Protein AF-B7PVI0-F1 (afdb_monomer)

pLDDT: mean 78.22, std 18.1, range [35.25, 95.81]

Structure (mmCIF, N/CA/C/O backbone):
data_AF-B7PVI0-F1
#
_entry.id   AF-B7PVI0-F1
#
loop_
_atom_site.group_PDB
_atom_site.id
_atom_site.type_symbol
_atom_site.label_atom_id
_atom_site.label_alt_id
_atom_site.label_comp_id
_atom_site.label_asym_id
_atom_site.label_entity_id
_atom_site.label_seq_id
_atom_site.pdbx_PDB_ins_code
_atom_site.Cartn_x
_atom_site.Cartn_y
_atom_site.Cartn_z
_atom_site.occupancy
_atom_site.B_iso_or_equiv
_atom_site.auth_seq_id
_atom_site.auth_comp_id
_atom_site.auth_asym_id
_atom_site.auth_atom_id
_atom_site.pdbx_PDB_model_num
ATOM 1 N N . MET A 1 1 ? 20.415 -23.071 21.927 1.00 47.75 1 MET A N 1
ATOM 2 C CA . MET A 1 1 ? 19.640 -21.878 21.530 1.00 47.75 1 MET A CA 1
ATOM 3 C C . MET A 1 1 ? 18.269 -22.377 21.100 1.00 47.75 1 MET A C 1
ATOM 5 O O . MET A 1 1 ? 18.165 -22.986 20.045 1.00 47.75 1 MET A O 1
ATOM 9 N N . VAL A 1 2 ? 17.268 -22.302 21.980 1.00 40.22 2 VAL A N 1
ATOM 10 C CA . VAL A 1 2 ? 15.920 -22.800 21.665 1.00 40.22 2 VAL A CA 1
ATOM 11 C C . VAL A 1 2 ? 15.252 -21.741 20.802 1.00 40.22 2 VAL A C 1
ATOM 13 O O . VAL A 1 2 ? 14.934 -20.660 21.289 1.00 40.22 2 VAL A O 1
ATOM 16 N N . MET A 1 3 ? 15.093 -22.035 19.515 1.00 45.06 3 MET A N 1
ATOM 17 C CA . MET A 1 3 ? 14.237 -21.248 18.637 1.00 45.06 3 MET A CA 1
ATOM 18 C C . MET A 1 3 ? 12.803 -21.504 19.096 1.00 45.06 3 MET A C 1
ATOM 20 O O . MET A 1 3 ? 12.215 -22.532 18.767 1.00 45.06 3 MET A O 1
ATOM 24 N N . LEU A 1 4 ? 12.267 -20.621 19.939 1.00 43.81 4 LEU A N 1
ATOM 25 C CA . LEU A 1 4 ? 10.842 -20.622 20.238 1.00 43.81 4 LEU A CA 1
ATOM 26 C C . LEU A 1 4 ? 10.125 -20.286 18.932 1.00 43.81 4 LEU A C 1
ATOM 28 O O . LEU A 1 4 ? 10.151 -19.144 18.475 1.00 43.81 4 LEU A O 1
ATOM 32 N N . SER A 1 5 ? 9.539 -21.300 18.301 1.00 49.28 5 SER A N 1
ATOM 33 C CA . SER A 1 5 ? 8.691 -21.122 17.131 1.00 49.28 5 SER A CA 1
ATOM 34 C C . SER A 1 5 ? 7.569 -20.157 17.498 1.00 49.28 5 SER A C 1
ATOM 36 O O . SER A 1 5 ? 6.756 -20.452 18.376 1.00 49.28 5 SER A O 1
ATOM 38 N N . VAL A 1 6 ? 7.547 -18.989 16.851 1.00 52.44 6 VAL A N 1
ATOM 39 C CA . VAL A 1 6 ? 6.462 -18.017 17.004 1.00 52.44 6 VAL A CA 1
ATOM 40 C C . VAL A 1 6 ? 5.161 -18.741 16.647 1.00 52.44 6 VAL A C 1
ATOM 42 O O . VAL A 1 6 ? 5.075 -19.297 15.548 1.00 52.44 6 VAL A O 1
ATOM 45 N N . PRO A 1 7 ? 4.162 -18.790 17.547 1.00 49.47 7 PRO A N 1
ATOM 46 C CA . PRO A 1 7 ? 2.888 -19.417 17.242 1.00 49.47 7 PRO A CA 1
ATOM 47 C C . PRO A 1 7 ? 2.316 -18.776 15.982 1.00 49.47 7 PRO A C 1
ATOM 49 O O . PRO A 1 7 ? 2.249 -17.548 15.890 1.00 49.47 7 PRO A O 1
ATOM 52 N N . GLN A 1 8 ? 1.929 -19.607 15.014 1.00 54.91 8 GLN A N 1
ATOM 53 C CA . GLN A 1 8 ? 1.276 -19.150 13.793 1.00 54.91 8 GLN A CA 1
ATOM 54 C C . GLN A 1 8 ? 0.085 -18.275 14.195 1.00 54.91 8 GLN A C 1
ATOM 56 O O . GLN A 1 8 ? -0.844 -18.740 14.860 1.00 54.91 8 GLN A O 1
ATOM 61 N N . ARG A 1 9 ? 0.151 -16.981 13.863 1.00 55.28 9 ARG A N 1
ATOM 62 C CA . ARG A 1 9 ? -0.857 -15.984 14.236 1.00 55.28 9 ARG A CA 1
ATOM 63 C C . ARG A 1 9 ? -2.104 -16.219 13.387 1.00 55.28 9 ARG A C 1
ATOM 65 O O . ARG A 1 9 ? -2.311 -15.559 12.380 1.00 55.28 9 ARG A O 1
ATOM 72 N N . THR A 1 10 ? -2.933 -17.186 13.7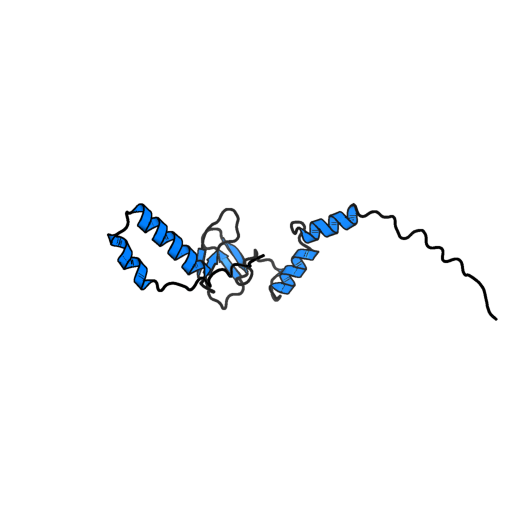61 1.00 57.00 10 THR A N 1
ATOM 73 C CA . THR A 1 10 ? -4.176 -17.458 13.034 1.00 57.00 10 THR A CA 1
ATOM 74 C C . THR A 1 10 ? -5.165 -16.314 13.248 1.00 57.00 10 THR A C 1
ATOM 76 O O . THR A 1 10 ? -5.379 -15.884 14.386 1.00 57.00 10 THR A O 1
ATOM 79 N N . ARG A 1 11 ? -5.788 -15.842 12.163 1.00 54.16 11 ARG A N 1
ATOM 80 C CA . ARG A 1 11 ? -6.885 -14.864 12.166 1.00 54.16 11 ARG A CA 1
ATOM 81 C C . ARG A 1 11 ? -7.997 -15.33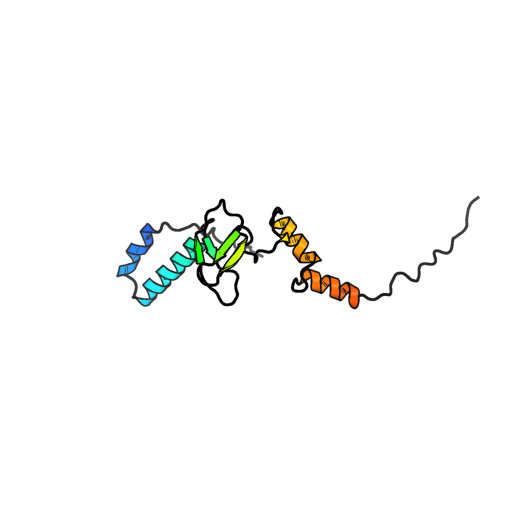8 13.120 1.00 54.16 11 ARG A C 1
ATOM 83 O O . ARG A 1 11 ? -8.657 -16.332 12.812 1.00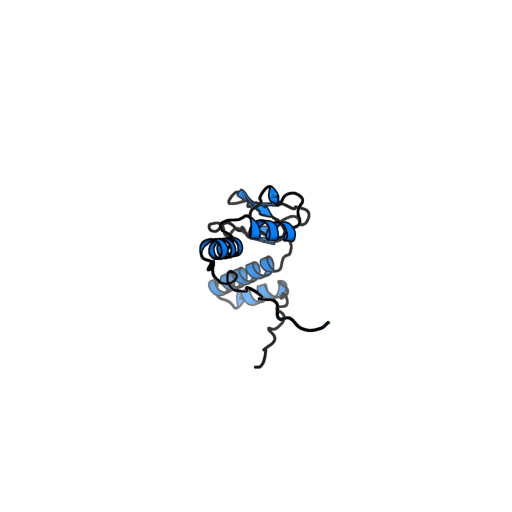 54.16 11 ARG A O 1
ATOM 90 N N . PRO A 1 12 ? -8.238 -14.692 14.277 1.00 52.47 12 PRO A N 1
ATOM 91 C CA . PRO A 1 12 ? -9.388 -15.053 15.085 1.00 52.47 12 PRO A CA 1
ATOM 92 C C . PRO A 1 12 ? -10.660 -14.616 14.346 1.00 52.47 12 PRO A C 1
ATOM 94 O O . PRO A 1 12 ? -10.694 -13.531 13.761 1.00 52.47 12 PRO A O 1
ATOM 97 N N . PRO A 1 13 ? -11.723 -15.431 14.349 1.00 56.00 13 PRO A N 1
ATOM 98 C CA . PRO A 1 13 ? -12.974 -15.062 13.706 1.00 56.00 13 PRO A CA 1
ATOM 99 C C . PRO A 1 13 ? -13.579 -13.825 14.391 1.00 56.00 13 PRO A C 1
ATOM 101 O O . PRO A 1 13 ? -13.818 -13.831 15.601 1.00 56.00 13 PRO A O 1
ATOM 104 N N . MET A 1 14 ? -13.882 -12.780 13.609 1.00 55.81 14 MET A N 1
ATOM 105 C CA . MET A 1 14 ? -14.404 -11.485 14.093 1.00 55.81 14 MET A CA 1
ATOM 106 C C . MET A 1 14 ? -15.636 -11.604 15.011 1.00 55.81 14 MET A C 1
ATOM 108 O O . MET A 1 14 ? -15.860 -10.755 15.870 1.00 55.81 14 MET A O 1
ATOM 112 N N . LYS A 1 15 ? -16.425 -12.681 14.880 1.00 60.34 15 LYS A N 1
ATOM 113 C CA . LYS A 1 15 ? -17.650 -12.930 15.664 1.00 60.34 15 LYS A CA 1
ATOM 114 C C . LYS A 1 15 ? -17.411 -13.053 17.178 1.00 60.34 15 LYS A C 1
ATOM 116 O O . LYS A 1 15 ? -18.359 -12.909 17.948 1.00 60.34 15 LYS A O 1
ATOM 121 N N . THR A 1 16 ? -16.178 -13.301 17.618 1.00 67.56 16 THR A N 1
ATOM 122 C CA . THR A 1 16 ? -15.850 -13.450 19.045 1.00 67.56 16 THR A CA 1
ATOM 123 C C . THR A 1 16 ? -15.631 -12.104 19.748 1.00 67.56 16 THR A C 1
ATOM 125 O O . THR A 1 16 ? -15.883 -12.013 20.948 1.00 67.56 16 THR A O 1
ATOM 128 N N . LEU A 1 17 ? -15.249 -11.040 19.026 1.00 73.00 17 LEU A N 1
ATOM 129 C CA . LEU A 1 17 ? -14.867 -9.757 19.638 1.00 73.00 17 LEU A CA 1
ATOM 130 C C . LEU A 1 17 ? -16.035 -9.057 20.347 1.00 73.00 17 LEU A C 1
ATOM 132 O O . LEU A 1 17 ? -15.884 -8.581 21.466 1.00 73.00 17 LEU A O 1
ATOM 136 N N . ASN A 1 18 ? -17.226 -9.047 19.741 1.00 80.56 18 ASN A N 1
ATOM 137 C CA . ASN A 1 18 ? -18.388 -8.325 20.284 1.00 80.56 18 ASN A CA 1
ATOM 138 C C . ASN A 1 18 ? -18.863 -8.854 21.646 1.00 80.56 18 ASN A C 1
ATOM 140 O O . ASN A 1 18 ? -19.505 -8.120 22.393 1.00 80.56 18 ASN A O 1
ATOM 144 N N . LYS A 1 19 ? -18.529 -10.104 21.991 1.00 85.56 19 LYS A N 1
ATOM 145 C CA . LYS A 1 19 ? -18.834 -10.686 23.307 1.00 85.56 19 LYS A CA 1
ATOM 146 C C . LYS A 1 19 ? -17.998 -10.073 24.433 1.00 85.56 19 LYS A C 1
ATOM 148 O O . LYS A 1 19 ? -18.405 -10.150 25.585 1.00 85.56 19 LYS A O 1
ATOM 153 N N . LEU A 1 20 ? -16.852 -9.476 24.100 1.00 85.50 20 LEU A N 1
ATOM 154 C CA . LEU A 1 20 ? -15.942 -8.839 25.054 1.00 85.50 20 LEU A CA 1
ATOM 155 C C . LEU A 1 20 ? -16.335 -7.390 25.349 1.00 85.50 20 LEU A C 1
ATOM 157 O O . LEU A 1 20 ? -16.007 -6.877 26.410 1.00 85.50 20 LEU A O 1
ATOM 161 N N . LYS A 1 21 ? -17.090 -6.746 24.451 1.00 87.88 21 LYS A N 1
ATOM 162 C CA . LYS A 1 21 ? -17.524 -5.350 24.586 1.00 87.88 21 LYS A CA 1
ATOM 163 C C . LYS A 1 21 ? -18.146 -4.989 25.949 1.00 87.88 21 LYS A C 1
ATOM 165 O O . LYS A 1 21 ? -17.765 -3.952 26.475 1.00 87.88 21 LYS A O 1
ATOM 170 N N . PRO A 1 22 ? -19.064 -5.778 26.548 1.00 92.62 22 PRO A N 1
ATOM 171 C CA . PRO A 1 22 ? -19.637 -5.432 27.853 1.00 92.62 22 PRO A CA 1
ATOM 172 C C . PRO A 1 22 ? -18.676 -5.628 29.038 1.00 92.62 22 PRO A C 1
ATOM 174 O O . PRO A 1 22 ? -18.998 -5.196 30.139 1.00 92.62 22 PRO A O 1
ATOM 177 N N . LEU A 1 23 ? -17.537 -6.300 28.840 1.00 92.88 23 LEU A N 1
ATOM 178 C CA . LEU A 1 23 ? -16.553 -6.598 29.888 1.00 92.88 23 LEU A CA 1
ATOM 179 C C . LEU A 1 23 ? -15.391 -5.597 29.918 1.00 92.88 23 LEU A C 1
ATOM 181 O O . LEU A 1 23 ? -14.558 -5.668 30.815 1.00 92.88 23 LEU A O 1
ATOM 185 N N . LEU A 1 24 ? -15.317 -4.713 28.923 1.00 92.44 24 LEU A N 1
ATOM 186 C CA . LEU A 1 24 ? -14.216 -3.782 28.720 1.00 92.44 24 LEU A CA 1
ATOM 187 C C . LEU A 1 24 ? -14.696 -2.350 28.937 1.00 92.44 24 LEU A C 1
ATOM 189 O O . LEU A 1 24 ? -15.829 -1.992 28.599 1.00 92.44 24 LEU A O 1
ATOM 193 N N . THR A 1 25 ? -13.814 -1.514 29.470 1.00 94.94 25 THR A N 1
ATOM 194 C CA . THR A 1 25 ? -14.008 -0.063 29.455 1.00 94.94 25 THR A CA 1
ATOM 195 C C . THR A 1 25 ? -14.015 0.456 28.014 1.00 94.94 25 THR A C 1
ATOM 197 O O . THR A 1 25 ? -13.617 -0.235 27.072 1.00 94.94 25 THR A O 1
ATOM 200 N N . ARG A 1 26 ? -14.472 1.699 27.819 1.00 91.94 26 ARG A N 1
ATOM 201 C CA . ARG A 1 26 ? -14.507 2.320 26.488 1.00 91.94 26 ARG A CA 1
ATOM 202 C C . ARG A 1 26 ? -13.129 2.318 25.825 1.00 91.94 26 ARG A C 1
ATOM 204 O O . ARG A 1 26 ? -13.019 1.895 24.680 1.00 91.94 26 ARG A O 1
ATOM 211 N N . ASP A 1 27 ? -12.106 2.747 26.552 1.00 94.31 27 ASP A N 1
ATOM 212 C CA . ASP A 1 27 ? -10.765 2.932 26.000 1.00 94.31 27 ASP A CA 1
ATOM 213 C C . ASP A 1 27 ? -10.119 1.572 25.667 1.00 94.31 27 ASP A C 1
ATOM 215 O O . ASP A 1 27 ? -9.489 1.414 24.620 1.00 94.31 27 ASP A O 1
ATOM 219 N N . GLU A 1 28 ? -10.360 0.547 26.494 1.00 92.88 28 GLU A N 1
ATOM 220 C CA . GLU A 1 28 ? -9.950 -0.834 26.207 1.00 92.88 28 GLU A CA 1
ATOM 221 C C . GLU A 1 28 ? -10.660 -1.398 24.971 1.00 92.88 28 GLU A C 1
ATOM 223 O O . GLU A 1 28 ? -10.033 -2.051 24.134 1.00 92.88 28 GLU A O 1
ATOM 228 N N . TRP A 1 29 ? -11.964 -1.138 24.828 1.00 92.00 29 TRP A N 1
ATOM 229 C CA . TRP A 1 29 ? -12.731 -1.565 23.661 1.00 92.00 29 TRP A CA 1
ATOM 230 C C . TRP A 1 29 ? -12.259 -0.872 22.378 1.00 92.00 29 TRP A C 1
ATOM 232 O O . TRP A 1 29 ? -12.085 -1.535 21.356 1.00 92.00 29 TRP A O 1
ATOM 242 N N . GLU A 1 30 ? -12.030 0.440 22.417 1.00 91.31 30 GLU A N 1
ATOM 243 C CA . GLU A 1 30 ? -11.523 1.212 21.278 1.00 91.31 30 GLU A CA 1
ATOM 244 C C . GLU A 1 30 ? -10.128 0.740 20.858 1.00 91.31 30 GLU A C 1
ATOM 246 O O . GLU A 1 30 ? -9.901 0.486 19.671 1.00 91.31 30 GLU A O 1
ATOM 251 N N . GLY A 1 31 ? -9.223 0.533 21.820 1.00 90.75 31 GLY A N 1
ATOM 252 C CA . GLY A 1 31 ? -7.884 0.002 21.564 1.00 90.75 31 GLY A CA 1
ATOM 253 C C . GLY A 1 31 ? -7.907 -1.410 20.974 1.00 90.75 31 GLY A C 1
ATOM 254 O O . GLY A 1 31 ? -7.217 -1.683 19.984 1.00 90.75 31 GLY A O 1
ATOM 255 N N . LEU A 1 32 ? -8.744 -2.297 21.523 1.00 88.69 32 LEU A N 1
ATOM 256 C CA . LEU A 1 32 ? -8.930 -3.654 21.007 1.00 88.69 32 LEU A CA 1
ATOM 257 C C . LEU A 1 32 ? -9.506 -3.641 19.587 1.00 88.69 32 LEU A C 1
ATOM 259 O O . LEU A 1 32 ? -9.016 -4.363 18.715 1.00 88.69 32 LEU A O 1
ATOM 263 N N . ASN A 1 33 ? -10.535 -2.828 19.346 1.00 87.31 33 ASN A N 1
ATOM 264 C CA . ASN A 1 33 ? -11.186 -2.727 18.046 1.00 87.31 33 ASN A CA 1
ATOM 265 C C . ASN A 1 33 ? -10.230 -2.159 16.986 1.00 87.31 33 ASN A C 1
ATOM 267 O O . ASN A 1 33 ? -10.126 -2.731 15.901 1.00 87.31 33 ASN A O 1
ATOM 271 N N . LYS A 1 34 ? -9.477 -1.103 17.321 1.00 88.69 34 LYS A N 1
ATOM 272 C CA . LYS A 1 34 ? -8.457 -0.512 16.444 1.00 88.69 34 LYS A CA 1
ATOM 273 C C . LYS A 1 34 ? -7.367 -1.525 16.087 1.00 88.69 34 LYS A C 1
ATOM 275 O O . LYS A 1 34 ? -7.161 -1.795 14.909 1.00 88.69 34 LYS A O 1
ATOM 280 N N . SER A 1 35 ? -6.750 -2.153 17.088 1.00 86.94 35 SER A N 1
ATOM 281 C CA . SER A 1 35 ? -5.671 -3.134 16.877 1.00 86.94 35 SER A CA 1
ATOM 282 C C . SER A 1 35 ? -6.144 -4.356 16.081 1.00 86.94 35 SER A C 1
ATOM 284 O O . SER A 1 35 ? -5.401 -4.942 15.294 1.00 86.94 35 SER A O 1
ATOM 286 N N . THR A 1 36 ? -7.401 -4.762 16.284 1.00 86.44 36 THR A N 1
ATOM 287 C CA . THR A 1 36 ? -8.006 -5.862 15.524 1.00 86.44 36 THR A CA 1
ATOM 288 C C . THR A 1 36 ? -8.201 -5.476 14.065 1.00 86.44 36 THR A C 1
ATOM 290 O O . THR A 1 36 ? -7.844 -6.265 13.194 1.00 86.44 36 THR A O 1
ATOM 293 N N . LEU A 1 37 ? -8.740 -4.284 13.797 1.00 86.19 37 LEU A N 1
ATOM 294 C CA . LEU A 1 37 ? -8.931 -3.790 12.437 1.00 86.19 37 LEU A CA 1
ATOM 295 C C . LEU A 1 37 ? -7.595 -3.653 11.705 1.00 86.19 37 LEU A C 1
ATOM 297 O O . LEU A 1 37 ? -7.471 -4.171 10.601 1.00 86.19 37 LEU A O 1
ATOM 301 N N . GLU A 1 38 ? -6.599 -3.018 12.330 1.00 85.62 38 GLU A N 1
ATOM 302 C CA . GLU A 1 38 ? -5.257 -2.856 11.756 1.00 85.62 38 GLU A CA 1
ATOM 303 C C . GLU A 1 38 ? -4.669 -4.204 11.340 1.00 85.62 38 GLU A C 1
ATOM 305 O O . GLU A 1 38 ? -4.226 -4.361 10.205 1.00 85.62 38 GLU A O 1
ATOM 310 N N . ARG A 1 39 ? -4.776 -5.215 12.207 1.00 83.81 39 ARG A N 1
ATOM 311 C CA . ARG A 1 39 ? -4.307 -6.564 11.887 1.00 83.81 39 ARG A CA 1
ATOM 312 C C . ARG A 1 39 ? -5.122 -7.243 10.786 1.00 83.81 39 ARG A C 1
ATOM 314 O O . ARG A 1 39 ? -4.554 -7.919 9.940 1.00 83.81 39 ARG A O 1
ATOM 321 N N . CYS A 1 40 ? -6.447 -7.092 10.790 1.00 84.88 40 CYS A N 1
ATOM 322 C CA . CYS A 1 40 ? -7.292 -7.667 9.743 1.00 84.88 40 CYS A CA 1
ATOM 323 C C . CYS A 1 40 ? -6.994 -7.070 8.365 1.00 84.88 40 CYS A C 1
ATOM 325 O O . CYS A 1 40 ? -7.064 -7.799 7.381 1.00 84.88 40 CYS A O 1
ATOM 327 N N . LEU A 1 41 ? -6.670 -5.778 8.309 1.00 87.00 41 LEU A N 1
ATOM 328 C CA . LEU A 1 41 ? -6.285 -5.098 7.077 1.00 87.00 41 LEU A CA 1
ATOM 329 C C . LEU A 1 41 ? -4.892 -5.530 6.607 1.00 87.00 41 LEU A C 1
ATOM 331 O O . LEU A 1 41 ? -4.709 -5.774 5.425 1.00 87.00 41 LEU A O 1
ATOM 335 N N . GLU A 1 42 ? -3.922 -5.689 7.509 1.00 83.56 42 GLU A N 1
ATOM 336 C CA . GLU A 1 42 ? -2.575 -6.166 7.147 1.00 83.56 42 GLU A CA 1
ATOM 337 C C . GLU A 1 42 ? -2.558 -7.598 6.593 1.00 83.56 42 GLU A C 1
ATOM 339 O O . GLU A 1 42 ? -1.704 -7.928 5.773 1.00 83.56 42 GLU A O 1
ATOM 344 N N . ASP A 1 43 ? -3.515 -8.431 7.005 1.00 84.12 43 ASP A N 1
ATOM 345 C CA . ASP A 1 43 ? -3.695 -9.790 6.484 1.00 84.12 43 ASP A CA 1
ATOM 346 C C . ASP A 1 43 ? -4.426 -9.831 5.124 1.00 84.12 43 ASP A C 1
ATOM 348 O O . ASP A 1 43 ? -4.578 -10.914 4.548 1.00 84.12 43 ASP A O 1
ATOM 352 N N . ASP A 1 44 ? -4.973 -8.712 4.643 1.00 86.56 44 ASP A N 1
ATOM 353 C CA . ASP A 1 44 ? -5.779 -8.670 3.425 1.00 86.56 44 ASP A CA 1
ATOM 354 C C . ASP A 1 44 ? -4.896 -8.441 2.177 1.00 86.56 44 ASP A C 1
ATOM 356 O O . ASP A 1 44 ? -4.149 -7.460 2.119 1.00 86.56 44 ASP A O 1
ATOM 360 N N . PRO A 1 45 ? -4.953 -9.326 1.160 1.00 87.06 45 PRO A N 1
ATOM 361 C CA . PRO A 1 45 ? -4.101 -9.229 -0.026 1.00 87.06 45 PRO A CA 1
ATOM 362 C C . PRO A 1 45 ? -4.424 -8.023 -0.914 1.00 87.06 45 PRO A C 1
ATOM 364 O O . PRO A 1 45 ? -3.575 -7.633 -1.722 1.00 87.06 45 PRO A O 1
ATOM 367 N N . ASP A 1 46 ? -5.599 -7.421 -0.753 1.00 90.44 46 ASP A N 1
ATOM 368 C CA . ASP A 1 46 ? -6.085 -6.281 -1.527 1.00 90.44 46 ASP A CA 1
ATOM 369 C C . ASP A 1 46 ? -5.921 -4.965 -0.747 1.00 90.44 46 ASP A C 1
ATOM 371 O O . ASP A 1 46 ? -6.146 -3.878 -1.275 1.00 90.44 46 ASP A O 1
ATOM 375 N N . PHE A 1 47 ? -5.477 -5.017 0.512 1.00 91.94 47 PHE A N 1
ATOM 376 C CA . PHE A 1 47 ? -5.213 -3.821 1.303 1.00 91.94 47 PHE A CA 1
ATOM 377 C C . PHE A 1 47 ? -3.841 -3.213 1.001 1.00 91.94 47 PHE A C 1
ATOM 379 O O . PHE A 1 47 ? -2.807 -3.887 1.006 1.00 91.94 47 PHE A O 1
ATOM 386 N N . ARG A 1 48 ? -3.807 -1.898 0.778 1.00 91.88 48 ARG A N 1
ATOM 387 C CA . ARG A 1 48 ? -2.580 -1.124 0.574 1.00 91.88 48 ARG A CA 1
ATOM 388 C C . ARG A 1 48 ? -2.520 0.053 1.531 1.00 91.88 48 ARG A C 1
ATOM 390 O O . ARG A 1 48 ? -3.497 0.772 1.719 1.00 91.88 48 ARG A O 1
ATOM 397 N N . ARG A 1 49 ? -1.331 0.282 2.091 1.00 92.81 49 ARG A N 1
ATOM 398 C CA . ARG A 1 49 ? -0.995 1.470 2.882 1.00 92.81 49 ARG A CA 1
ATOM 399 C C . ARG A 1 49 ? -0.147 2.411 2.032 1.00 92.81 49 ARG A C 1
ATOM 401 O O . ARG A 1 49 ? 0.722 1.955 1.287 1.00 92.81 49 ARG A O 1
ATOM 408 N N . CYS A 1 50 ? -0.417 3.710 2.112 1.00 94.50 50 CYS A N 1
ATOM 409 C CA . CYS A 1 50 ? 0.360 4.713 1.396 1.00 94.50 50 CYS A CA 1
ATOM 410 C C . CYS A 1 50 ? 1.841 4.659 1.804 1.00 94.50 50 CYS A C 1
ATOM 412 O O . CYS A 1 50 ? 2.157 4.560 2.984 1.00 94.50 50 CYS A O 1
ATOM 414 N N . SER A 1 51 ? 2.750 4.737 0.828 1.00 92.06 51 SER A N 1
ATOM 415 C CA . SER A 1 51 ? 4.198 4.744 1.064 1.00 92.06 51 SER A CA 1
ATOM 416 C C . SER A 1 51 ? 4.764 6.149 1.304 1.00 92.06 51 SER A C 1
ATOM 418 O O . SER A 1 51 ? 5.970 6.299 1.494 1.00 92.06 51 SER A O 1
ATOM 420 N N . ALA A 1 52 ? 3.939 7.200 1.230 1.00 93.12 52 ALA A N 1
ATOM 421 C CA . ALA A 1 52 ? 4.393 8.561 1.487 1.00 93.12 52 ALA A CA 1
ATOM 422 C C . ALA A 1 52 ? 4.617 8.760 2.991 1.00 93.12 52 ALA A C 1
ATOM 424 O O . ALA A 1 52 ? 3.723 8.517 3.791 1.00 93.12 52 ALA A O 1
ATOM 425 N N . SER A 1 53 ? 5.774 9.297 3.377 1.00 90.88 53 SER A N 1
ATOM 426 C CA . SER A 1 53 ? 6.151 9.483 4.789 1.00 90.88 53 SER A CA 1
ATOM 427 C C . SER A 1 53 ? 5.204 10.373 5.602 1.00 90.88 53 SER A C 1
ATOM 429 O O . SER A 1 53 ? 5.191 10.294 6.824 1.00 90.88 53 SER A O 1
ATOM 431 N N . LYS A 1 54 ? 4.420 11.230 4.939 1.00 92.69 54 LYS A N 1
ATOM 432 C CA . LYS A 1 54 ? 3.435 12.127 5.565 1.00 92.69 54 LYS A CA 1
ATOM 433 C C . LYS A 1 54 ? 1.986 11.648 5.393 1.00 92.69 54 LYS A C 1
ATOM 435 O O . LYS A 1 54 ? 1.072 12.441 5.591 1.00 92.69 54 LYS A O 1
ATOM 440 N N . CYS A 1 55 ? 1.768 10.405 4.960 1.00 94.50 55 CYS A N 1
ATOM 441 C CA . CYS A 1 55 ? 0.438 9.852 4.713 1.00 94.50 55 CYS A CA 1
ATOM 442 C C . CYS A 1 55 ? 0.339 8.439 5.288 1.00 94.50 55 CYS A C 1
ATOM 444 O O . CYS A 1 55 ? 1.058 7.537 4.870 1.00 94.50 55 CYS A O 1
ATOM 446 N N . GLU A 1 56 ? -0.595 8.240 6.213 1.00 89.44 56 GLU A N 1
ATOM 447 C CA . GLU A 1 56 ? -0.841 6.944 6.859 1.00 89.44 56 GLU A CA 1
ATOM 448 C C . GLU A 1 56 ? -2.110 6.260 6.325 1.00 89.44 56 GLU A C 1
ATOM 450 O O . GLU A 1 56 ? -2.604 5.288 6.898 1.00 89.44 56 GLU A O 1
ATOM 455 N N . TYR A 1 57 ? -2.646 6.756 5.206 1.00 92.69 57 TYR A N 1
ATOM 456 C CA . TYR A 1 57 ? -3.892 6.266 4.634 1.00 92.69 57 TYR A CA 1
ATOM 457 C C . TYR A 1 57 ? -3.774 4.824 4.147 1.00 92.69 57 TYR A C 1
ATOM 459 O O . TYR A 1 57 ? -2.833 4.464 3.430 1.00 92.69 57 TYR A O 1
ATOM 467 N N . GLY A 1 58 ? -4.767 4.011 4.497 1.00 91.75 58 GLY A N 1
ATOM 468 C CA . GLY A 1 58 ? -4.933 2.648 4.012 1.00 91.75 58 GLY A CA 1
ATOM 469 C C . GLY A 1 58 ? -6.217 2.507 3.205 1.00 91.75 58 GLY A C 1
ATOM 470 O O . GLY A 1 58 ? -7.252 3.042 3.599 1.00 91.75 58 GLY A O 1
ATOM 471 N N . PHE A 1 59 ? -6.162 1.790 2.088 1.00 93.19 59 PHE A N 1
ATOM 472 C CA . PHE A 1 59 ? -7.305 1.589 1.200 1.00 93.19 59 PHE A CA 1
ATOM 473 C C . PHE A 1 59 ? -7.254 0.217 0.524 1.00 93.19 59 PHE A C 1
ATOM 475 O O . PHE A 1 59 ? -6.188 -0.376 0.375 1.00 93.19 59 PHE A O 1
ATOM 482 N N . LEU A 1 60 ? -8.426 -0.290 0.141 1.00 92.19 60 LEU A N 1
ATOM 483 C CA . LEU A 1 60 ? -8.557 -1.528 -0.626 1.00 92.19 60 LEU A CA 1
ATOM 484 C C . LEU A 1 60 ? -8.385 -1.234 -2.117 1.00 92.19 60 LEU A C 1
ATOM 486 O O . LEU A 1 60 ? -8.829 -0.189 -2.603 1.00 92.19 60 LEU A O 1
ATOM 490 N N . THR A 1 61 ? -7.740 -2.149 -2.828 1.00 92.69 61 THR A N 1
ATOM 491 C CA . THR A 1 61 ? -7.418 -2.023 -4.248 1.00 92.69 61 THR A CA 1
ATOM 492 C C . THR A 1 61 ? -7.911 -3.237 -5.017 1.00 92.69 61 THR A C 1
ATOM 494 O O . THR A 1 61 ? -8.001 -4.336 -4.484 1.00 92.69 61 THR A O 1
ATOM 497 N N . ASP A 1 62 ? -8.223 -3.054 -6.298 1.00 90.44 62 ASP A N 1
ATOM 498 C CA . ASP A 1 62 ? -8.537 -4.196 -7.149 1.00 90.44 62 ASP A CA 1
ATOM 499 C C . ASP A 1 62 ? -7.246 -4.967 -7.485 1.00 90.44 62 ASP A C 1
ATOM 501 O O . ASP A 1 62 ? -6.275 -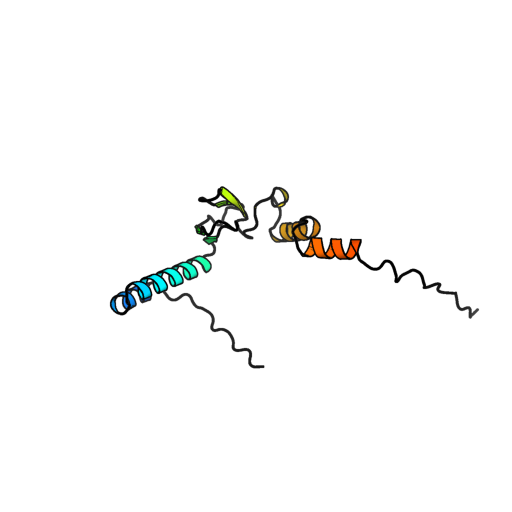4.360 -7.963 1.00 90.44 62 ASP A O 1
ATOM 505 N N . PRO A 1 63 ? -7.213 -6.304 -7.329 1.00 83.62 63 PRO A N 1
ATOM 506 C CA . PRO A 1 63 ? -6.008 -7.106 -7.559 1.00 83.62 63 PRO A CA 1
ATOM 507 C C . PRO A 1 63 ? -5.528 -7.085 -9.019 1.00 83.62 63 PRO A C 1
ATOM 509 O O . PRO A 1 63 ? -4.369 -7.383 -9.299 1.00 83.62 63 PRO A O 1
ATOM 512 N N . GLY A 1 64 ? -6.397 -6.714 -9.966 1.00 86.00 64 GLY A N 1
ATOM 513 C CA . GLY A 1 64 ? -6.060 -6.604 -11.389 1.00 86.00 64 GLY A CA 1
ATOM 514 C C . GLY A 1 64 ? -5.296 -5.331 -11.772 1.00 86.00 64 GLY A C 1
ATOM 515 O O . GLY A 1 64 ? -4.785 -5.238 -12.889 1.00 86.00 64 GLY A O 1
ATOM 516 N N . LEU A 1 65 ? -5.212 -4.338 -10.882 1.00 90.00 65 LEU A N 1
ATOM 517 C CA . LEU A 1 65 ? -4.519 -3.084 -11.169 1.00 90.00 65 LEU A CA 1
ATOM 518 C C . LEU A 1 65 ? -3.016 -3.232 -10.926 1.00 90.00 65 LEU A C 1
ATOM 520 O O . LEU A 1 65 ? -2.596 -3.722 -9.885 1.00 90.00 65 LEU A O 1
ATOM 524 N N . GLN A 1 66 ? -2.187 -2.749 -11.855 1.00 89.69 66 GLN A N 1
ATOM 525 C CA . GLN A 1 66 ? -0.731 -2.677 -11.646 1.00 89.69 66 GLN A CA 1
ATOM 526 C C . GLN A 1 66 ? -0.321 -1.460 -10.810 1.00 89.69 66 GLN A C 1
ATOM 528 O O . GLN A 1 66 ? 0.642 -1.517 -10.043 1.00 89.69 66 GLN A O 1
ATOM 533 N N . LYS A 1 67 ? -1.062 -0.359 -10.957 1.00 92.75 67 LYS A N 1
ATOM 534 C CA . LYS A 1 67 ? -0.815 0.920 -10.293 1.00 92.75 67 LYS A CA 1
ATOM 535 C C . LYS A 1 67 ? -2.055 1.367 -9.539 1.00 92.75 67 LYS A C 1
ATOM 537 O O . LYS A 1 67 ? -3.172 1.191 -10.022 1.00 92.75 67 LYS A O 1
ATOM 542 N N . VAL A 1 68 ? -1.841 1.967 -8.380 1.00 94.81 68 VAL A N 1
ATOM 543 C CA . VAL A 1 68 ? -2.895 2.469 -7.498 1.00 94.81 68 VAL A CA 1
ATOM 544 C C . VAL A 1 68 ? -2.550 3.884 -7.064 1.00 94.81 68 VAL A C 1
ATOM 546 O O . VAL A 1 68 ? -1.378 4.217 -6.899 1.00 94.81 68 VAL A O 1
ATOM 549 N N . GLN A 1 69 ? -3.565 4.728 -6.909 1.00 95.81 69 GLN A N 1
ATOM 550 C CA . GLN A 1 69 ? -3.403 6.112 -6.480 1.00 95.81 69 GLN A CA 1
ATOM 551 C C . GLN A 1 69 ? -3.980 6.272 -5.078 1.00 95.81 69 GLN A C 1
ATOM 553 O O . GLN A 1 69 ? -5.127 5.901 -4.841 1.00 95.81 69 GLN A O 1
ATOM 558 N N . CYS A 1 70 ? -3.195 6.839 -4.162 1.00 95.56 70 CYS A N 1
ATOM 559 C CA . CYS A 1 70 ? -3.677 7.170 -2.828 1.00 95.56 70 CYS A CA 1
ATOM 560 C C . CYS A 1 70 ? -4.802 8.221 -2.917 1.00 95.56 70 CYS A C 1
ATOM 562 O O . CYS A 1 70 ? -4.553 9.300 -3.464 1.00 95.56 70 CYS A O 1
ATOM 564 N N . PRO A 1 71 ? -6.001 7.961 -2.362 1.00 94.94 71 PRO A N 1
ATOM 565 C CA . PRO A 1 71 ? -7.105 8.924 -2.376 1.00 94.94 71 PRO A CA 1
ATOM 566 C C . PRO A 1 71 ? -6.832 10.201 -1.574 1.00 94.94 71 PRO A C 1
ATOM 568 O O . PRO A 1 71 ? -7.440 11.229 -1.849 1.00 94.94 71 PRO A O 1
ATOM 571 N N . GLU A 1 72 ? -5.931 10.143 -0.589 1.00 94.94 72 GLU A N 1
ATOM 572 C CA . GLU A 1 72 ? -5.636 11.275 0.293 1.00 94.94 72 GLU A CA 1
ATOM 573 C C . GLU A 1 72 ? -4.517 12.173 -0.256 1.00 94.94 72 GLU A C 1
ATOM 575 O O . GLU A 1 72 ? -4.704 13.378 -0.399 1.00 94.94 72 GLU A O 1
ATOM 580 N N . CYS A 1 73 ? -3.356 11.608 -0.605 1.00 95.81 73 CYS A N 1
ATOM 581 C CA . CYS A 1 73 ? -2.190 12.394 -1.036 1.00 95.81 73 CYS A CA 1
ATOM 582 C C . CYS A 1 73 ? -1.933 12.371 -2.552 1.00 95.81 73 CYS A C 1
ATOM 584 O O . CYS A 1 73 ? -1.037 13.062 -3.034 1.00 95.81 73 CYS A O 1
ATOM 586 N N . GLY A 1 74 ? -2.670 11.553 -3.310 1.00 94.75 74 GLY A N 1
ATOM 587 C CA . GLY A 1 74 ? -2.511 11.427 -4.760 1.00 94.75 74 GLY A CA 1
ATOM 588 C C . GLY A 1 74 ? -1.256 10.679 -5.220 1.00 94.75 74 GLY A C 1
ATOM 589 O O . GLY A 1 74 ? -1.045 10.563 -6.426 1.00 94.75 74 GLY A O 1
ATOM 590 N N . LEU A 1 75 ? -0.432 10.149 -4.306 1.00 94.81 75 LEU A N 1
ATOM 591 C CA . LEU A 1 75 ? 0.747 9.363 -4.675 1.00 94.81 75 LEU A CA 1
ATOM 592 C C . LEU A 1 75 ? 0.329 8.122 -5.472 1.00 94.81 75 LEU A C 1
ATOM 594 O O . LEU A 1 75 ? -0.493 7.328 -5.012 1.00 94.81 75 LEU A O 1
ATOM 598 N N . VAL A 1 76 ? 0.941 7.939 -6.641 1.00 95.00 76 VAL A N 1
ATOM 599 C CA . VAL A 1 76 ? 0.781 6.734 -7.458 1.00 95.00 76 VAL A CA 1
ATOM 600 C C . VAL A 1 76 ? 1.860 5.731 -7.073 1.00 95.00 76 VAL A C 1
ATOM 602 O O . VAL A 1 76 ? 3.043 6.067 -7.028 1.00 95.00 76 VAL A O 1
ATOM 605 N N . MET A 1 77 ? 1.458 4.497 -6.797 1.00 94.81 77 MET A N 1
ATOM 606 C CA . MET A 1 77 ? 2.339 3.423 -6.342 1.00 94.81 77 MET A CA 1
ATOM 607 C C . MET A 1 77 ? 2.039 2.129 -7.093 1.00 94.81 77 MET A C 1
ATOM 609 O O . MET A 1 77 ? 0.961 1.955 -7.664 1.00 94.81 77 MET A O 1
ATOM 613 N N . CYS A 1 78 ? 2.990 1.203 -7.070 1.00 94.31 78 CYS A N 1
ATOM 614 C CA . CYS A 1 78 ? 2.770 -0.158 -7.538 1.00 94.31 78 CYS A CA 1
ATOM 615 C C . CYS A 1 78 ? 1.811 -0.902 -6.600 1.00 94.31 78 CYS A C 1
ATOM 617 O O . CYS A 1 78 ? 1.996 -0.900 -5.383 1.00 94.31 78 CYS A O 1
ATOM 619 N N . ASN A 1 79 ? 0.831 -1.602 -7.172 1.00 92.62 79 ASN A N 1
ATOM 620 C CA . ASN A 1 79 ? -0.121 -2.410 -6.414 1.00 92.62 79 ASN A CA 1
ATOM 621 C C . ASN A 1 79 ? 0.495 -3.693 -5.834 1.00 92.62 79 ASN A C 1
ATOM 623 O O . ASN A 1 79 ? -0.163 -4.387 -5.077 1.00 92.62 79 ASN A O 1
ATOM 627 N N . THR A 1 80 ? 1.724 -4.064 -6.186 1.00 90.31 80 THR A N 1
ATOM 628 C CA . THR A 1 80 ? 2.343 -5.308 -5.694 1.00 90.31 80 THR A CA 1
ATOM 629 C C . THR A 1 80 ? 3.498 -5.030 -4.741 1.00 90.31 80 THR A C 1
ATOM 631 O O . THR A 1 80 ? 3.550 -5.615 -3.666 1.00 90.31 80 THR A O 1
ATOM 634 N N . CYS A 1 81 ? 4.419 -4.131 -5.100 1.00 90.94 81 CYS A N 1
ATOM 635 C CA . CYS A 1 81 ? 5.592 -3.834 -4.271 1.00 90.94 81 CYS A CA 1
ATOM 636 C C . CYS A 1 81 ? 5.457 -2.569 -3.411 1.00 90.94 81 CYS A C 1
ATOM 638 O O . CYS A 1 81 ? 6.400 -2.227 -2.699 1.00 90.94 81 CYS A O 1
ATOM 640 N N . SER A 1 82 ? 4.340 -1.837 -3.518 1.00 90.56 82 SER A N 1
ATOM 641 C CA . SER A 1 82 ? 4.081 -0.564 -2.821 1.00 90.56 82 SER A CA 1
ATOM 642 C C . SER A 1 82 ? 5.134 0.532 -3.049 1.00 90.56 82 SER A C 1
ATOM 644 O O . SER A 1 82 ? 5.115 1.557 -2.376 1.00 90.56 82 SER A O 1
ATOM 646 N N . SER A 1 83 ? 6.054 0.352 -4.004 1.00 90.81 83 SER A N 1
ATOM 647 C CA . SER A 1 83 ? 7.019 1.391 -4.370 1.00 90.81 83 SER A CA 1
ATOM 648 C C . SER A 1 83 ? 6.315 2.528 -5.118 1.00 90.81 83 SER A C 1
ATOM 650 O O . SER A 1 83 ? 5.398 2.249 -5.901 1.00 90.81 83 SER A O 1
ATOM 652 N N . PRO A 1 84 ? 6.763 3.788 -4.953 1.00 92.12 84 PRO A N 1
ATOM 653 C CA . PRO A 1 84 ? 6.321 4.897 -5.791 1.00 92.12 84 PRO A CA 1
ATOM 654 C C . PRO A 1 84 ? 6.452 4.552 -7.277 1.00 92.12 84 PRO A C 1
ATOM 656 O O . PRO A 1 84 ? 7.468 3.998 -7.708 1.00 92.12 84 PRO A O 1
ATOM 659 N N . TRP A 1 85 ? 5.413 4.847 -8.053 1.00 93.25 85 TRP A N 1
ATOM 660 C CA . TRP A 1 85 ? 5.358 4.478 -9.463 1.00 93.25 85 TRP A CA 1
ATOM 661 C C . TRP A 1 85 ? 6.313 5.340 -10.293 1.00 93.25 85 TRP A C 1
ATOM 663 O O . TRP A 1 85 ? 6.282 6.569 -10.213 1.00 93.25 85 TRP A O 1
ATOM 673 N N . ARG A 1 86 ? 7.129 4.693 -11.132 1.00 90.75 86 ARG A N 1
ATOM 674 C CA . ARG A 1 86 ? 8.026 5.337 -12.105 1.00 90.75 86 ARG A CA 1
ATOM 675 C C . ARG A 1 86 ? 7.774 4.770 -13.505 1.00 90.75 86 ARG A C 1
ATOM 677 O O . ARG A 1 86 ? 7.192 3.695 -13.637 1.00 90.75 86 ARG A O 1
ATOM 684 N N . ARG A 1 87 ? 8.203 5.483 -14.552 1.00 90.12 87 ARG A N 1
ATOM 685 C CA . ARG A 1 87 ? 8.024 5.040 -15.952 1.00 90.12 87 ARG A CA 1
ATOM 686 C C . ARG A 1 87 ? 8.799 3.759 -16.237 1.00 90.12 87 ARG A C 1
ATOM 688 O O . ARG A 1 87 ? 8.334 2.906 -16.970 1.00 90.12 87 ARG A O 1
ATOM 695 N N . GLU A 1 88 ? 9.937 3.589 -15.585 1.00 88.12 88 GLU A N 1
ATOM 696 C CA . GLU A 1 88 ? 10.797 2.414 -15.691 1.00 88.12 88 GLU A CA 1
ATOM 697 C C . GLU A 1 88 ? 10.189 1.182 -15.005 1.00 88.12 88 GLU A C 1
ATOM 699 O O . GLU A 1 88 ? 10.659 0.076 -15.233 1.00 88.12 88 GLU A O 1
ATOM 704 N N . HIS A 1 89 ? 9.134 1.354 -14.193 1.00 91.12 89 HIS A N 1
ATOM 705 C CA . HIS A 1 89 ? 8.323 0.248 -13.672 1.00 91.12 89 HIS A CA 1
ATOM 706 C C . HIS A 1 89 ? 7.260 -0.215 -14.691 1.00 91.12 89 HIS A C 1
ATOM 708 O O . HIS A 1 89 ? 6.643 -1.272 -14.535 1.00 91.12 89 HIS A O 1
ATOM 714 N N . GLU A 1 90 ? 7.015 0.554 -15.751 1.00 91.12 90 GLU A N 1
ATOM 715 C CA . GLU A 1 90 ? 6.035 0.196 -16.767 1.00 91.12 90 GLU A CA 1
ATOM 716 C C . GLU A 1 90 ? 6.510 -1.036 -17.553 1.00 91.12 90 GLU A C 1
ATOM 718 O O . GLU A 1 90 ? 7.638 -1.090 -18.036 1.00 91.12 90 GLU A O 1
ATOM 723 N N . ASN A 1 91 ? 5.644 -2.045 -17.672 1.00 89.00 91 ASN A N 1
ATOM 724 C CA . ASN A 1 91 ? 5.907 -3.307 -18.381 1.00 89.00 91 ASN A CA 1
ATOM 725 C C . ASN A 1 91 ? 7.061 -4.172 -17.839 1.00 89.00 91 ASN A C 1
ATOM 727 O O . ASN A 1 91 ? 7.454 -5.134 -18.499 1.00 89.00 91 ASN A O 1
ATOM 731 N N . VAL A 1 92 ? 7.575 -3.890 -16.642 1.00 91.69 92 VAL A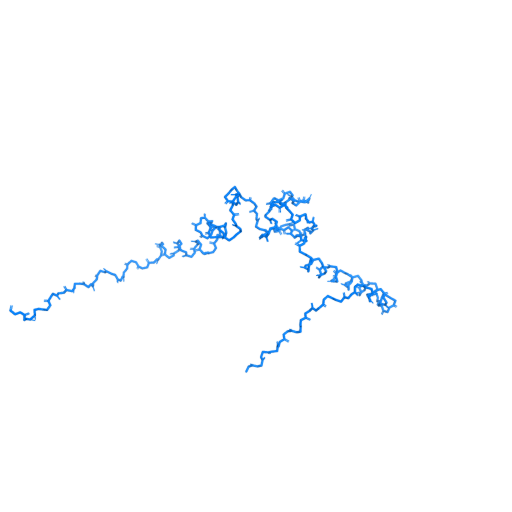 N 1
ATOM 732 C CA . VAL A 1 92 ? 8.573 -4.740 -15.977 1.00 91.69 92 VAL A CA 1
ATOM 733 C C . VAL A 1 92 ? 8.011 -5.354 -14.700 1.00 91.69 92 VAL A C 1
ATOM 735 O O . VAL A 1 92 ? 7.086 -4.832 -14.074 1.00 91.69 92 VAL A O 1
ATOM 738 N N . THR A 1 93 ? 8.571 -6.492 -14.294 1.00 93.06 93 THR A N 1
ATOM 739 C CA . THR A 1 93 ? 8.200 -7.127 -13.027 1.00 93.06 93 THR A CA 1
ATOM 740 C C . THR A 1 93 ? 8.715 -6.303 -11.845 1.00 93.06 93 THR A C 1
ATOM 742 O O . THR A 1 93 ? 9.695 -5.566 -11.957 1.00 93.06 93 THR A O 1
ATOM 745 N N . CYS A 1 94 ? 8.087 -6.456 -10.675 1.00 92.94 94 CYS A N 1
ATOM 746 C CA . CYS A 1 94 ? 8.549 -5.793 -9.449 1.00 92.94 94 CYS A CA 1
ATOM 747 C C . CYS A 1 94 ? 10.005 -6.147 -9.103 1.00 92.94 94 CYS A C 1
ATO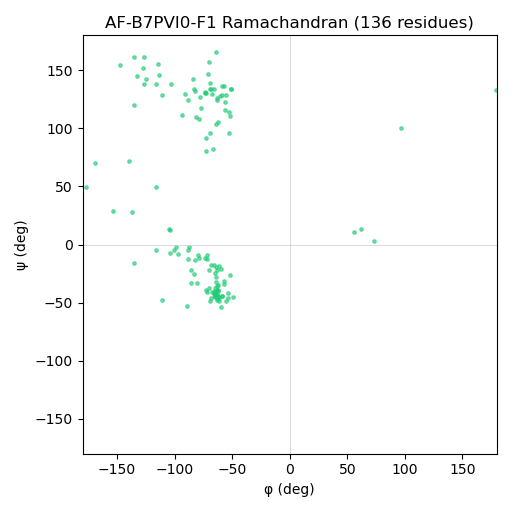M 749 O O . CYS A 1 94 ? 10.726 -5.326 -8.544 1.00 92.94 94 CYS A O 1
ATOM 751 N N . GLU A 1 95 ? 10.443 -7.361 -9.444 1.00 92.62 95 GLU A N 1
ATOM 752 C CA . GLU A 1 95 ? 11.820 -7.810 -9.246 1.00 92.62 95 GLU A CA 1
ATOM 753 C C . GLU A 1 95 ? 12.797 -7.092 -10.181 1.00 92.62 95 GLU A C 1
ATOM 755 O O . GLU A 1 95 ? 13.788 -6.541 -9.707 1.00 92.62 95 GLU A O 1
ATOM 760 N N . ALA A 1 96 ? 12.484 -7.016 -11.479 1.00 90.69 96 ALA A N 1
ATOM 761 C CA . ALA A 1 96 ? 13.302 -6.288 -12.445 1.00 90.69 96 ALA A CA 1
ATOM 762 C C . ALA A 1 96 ? 13.375 -4.789 -12.112 1.00 90.69 96 ALA A C 1
ATOM 764 O O . ALA A 1 96 ? 14.446 -4.191 -12.185 1.00 90.69 96 ALA A O 1
ATOM 765 N N . PHE A 1 97 ? 12.263 -4.190 -11.669 1.00 91.56 97 PHE A N 1
ATOM 766 C CA . PHE A 1 97 ? 12.254 -2.801 -11.211 1.00 91.56 97 PHE A CA 1
ATOM 767 C C . PHE A 1 97 ? 13.111 -2.591 -9.954 1.00 91.56 97 PHE A C 1
ATOM 769 O O . PHE A 1 97 ? 13.779 -1.567 -9.821 1.00 91.56 97 PHE A O 1
ATOM 776 N N . ARG A 1 98 ? 13.121 -3.557 -9.026 1.00 88.44 98 ARG A N 1
ATOM 777 C CA . ARG A 1 98 ? 13.978 -3.502 -7.835 1.00 88.44 98 ARG A CA 1
ATOM 778 C C . ARG A 1 98 ? 15.460 -3.553 -8.204 1.00 88.44 98 ARG A C 1
ATOM 780 O O . ARG A 1 98 ? 16.225 -2.771 -7.652 1.00 88.44 98 ARG A O 1
ATOM 787 N N . GLU A 1 99 ? 15.845 -4.418 -9.140 1.00 88.19 99 GLU A N 1
ATOM 788 C CA . GLU A 1 99 ? 17.228 -4.477 -9.632 1.00 88.19 99 GLU A CA 1
ATOM 789 C C . GLU A 1 99 ? 17.622 -3.188 -10.355 1.00 88.19 99 GLU A C 1
ATOM 791 O O . GLU A 1 99 ? 18.695 -2.638 -10.128 1.00 88.19 99 GLU A O 1
ATOM 796 N N . TRP A 1 100 ? 16.716 -2.646 -11.172 1.00 88.50 100 TRP A N 1
ATOM 797 C CA . TRP A 1 100 ? 16.942 -1.363 -11.824 1.00 88.50 100 TRP A CA 1
ATOM 798 C C . TRP A 1 100 ? 17.177 -0.240 -10.804 1.00 88.50 100 TRP A C 1
ATOM 800 O O . TRP A 1 100 ? 18.126 0.525 -10.974 1.00 88.50 100 TRP A O 1
ATOM 810 N N . LYS A 1 101 ? 16.380 -0.167 -9.726 1.00 86.00 101 LYS A N 1
ATOM 811 C CA . LYS A 1 101 ? 16.589 0.819 -8.651 1.00 86.00 101 LYS A CA 1
ATOM 812 C C . LYS A 1 101 ? 17.973 0.684 -8.016 1.00 86.00 101 LYS A C 1
ATOM 814 O O . LYS A 1 101 ? 18.656 1.693 -7.895 1.00 86.00 101 LYS A O 1
ATOM 819 N N . ARG A 1 102 ? 18.426 -0.540 -7.726 1.00 82.44 102 ARG A N 1
ATOM 820 C CA . ARG A 1 102 ? 19.764 -0.798 -7.167 1.00 82.44 102 ARG A CA 1
ATOM 821 C C . ARG A 1 102 ? 20.885 -0.166 -7.999 1.00 82.44 102 ARG A C 1
ATOM 823 O O . ARG A 1 102 ? 21.839 0.373 -7.456 1.00 82.44 102 ARG A O 1
ATOM 830 N N . CYS A 1 103 ? 20.786 -0.248 -9.323 1.00 80.44 103 CYS A N 1
ATOM 831 C CA . CYS A 1 103 ? 21.840 0.234 -10.215 1.00 80.44 103 CYS A CA 1
ATOM 832 C C . CYS A 1 103 ? 21.709 1.714 -10.605 1.00 80.44 103 CYS A C 1
ATOM 834 O O . CYS A 1 103 ? 22.642 2.251 -11.198 1.00 80.44 103 CYS A O 1
ATOM 836 N N . ASN A 1 104 ? 20.567 2.362 -10.344 1.00 81.00 104 ASN A N 1
ATOM 837 C CA . ASN A 1 104 ? 20.251 3.667 -10.939 1.00 81.00 104 ASN A CA 1
ATOM 838 C C . ASN A 1 104 ? 19.684 4.708 -9.962 1.00 81.00 104 ASN A C 1
ATOM 840 O O . ASN A 1 104 ? 19.633 5.883 -10.324 1.00 81.00 104 ASN A O 1
ATOM 844 N N . ASP A 1 105 ? 19.212 4.320 -8.776 1.00 77.88 105 ASP A N 1
ATOM 845 C CA . ASP A 1 105 ? 18.600 5.248 -7.823 1.00 77.88 105 ASP A CA 1
ATOM 846 C C . ASP A 1 105 ? 19.665 5.752 -6.827 1.00 77.88 105 ASP A C 1
ATOM 848 O O . ASP A 1 105 ? 20.150 4.969 -6.015 1.00 77.88 105 ASP A O 1
ATOM 852 N N . PRO A 1 106 ? 20.059 7.040 -6.870 1.00 71.50 106 PRO A N 1
ATOM 853 C CA . PRO A 1 106 ? 21.107 7.582 -6.002 1.00 71.50 106 PRO A CA 1
ATOM 854 C C . PRO A 1 106 ? 20.732 7.594 -4.516 1.00 71.50 106 PRO A C 1
ATOM 856 O O . PRO A 1 106 ? 21.617 7.709 -3.666 1.00 71.50 106 PRO A O 1
ATOM 859 N N . ASP A 1 107 ? 19.442 7.473 -4.202 1.00 74.00 107 ASP A N 1
ATOM 860 C CA . ASP A 1 107 ? 18.943 7.340 -2.834 1.00 74.00 107 ASP A CA 1
ATOM 861 C C . ASP A 1 107 ? 18.891 5.869 -2.371 1.00 74.00 107 ASP A C 1
ATOM 863 O O . ASP A 1 107 ? 18.574 5.599 -1.210 1.00 74.00 107 ASP A O 1
ATOM 867 N N . ASP A 1 108 ? 19.200 4.908 -3.252 1.00 74.12 108 ASP A N 1
ATOM 868 C CA . ASP A 1 108 ? 19.277 3.493 -2.898 1.00 74.12 108 ASP A CA 1
ATOM 869 C C . ASP A 1 108 ? 20.600 3.196 -2.161 1.00 74.12 108 ASP A C 1
ATOM 871 O O . ASP A 1 108 ? 21.680 3.534 -2.663 1.00 74.12 108 ASP A O 1
ATOM 875 N N . PRO A 1 109 ? 20.557 2.567 -0.970 1.00 72.94 109 PRO A N 1
ATOM 876 C CA . PRO A 1 109 ? 21.757 2.257 -0.196 1.00 72.94 109 PRO A CA 1
ATOM 877 C C . PRO A 1 109 ? 22.783 1.413 -0.955 1.00 72.94 109 PRO A C 1
ATOM 879 O O . PRO A 1 109 ? 23.983 1.594 -0.746 1.00 72.94 109 PRO A O 1
ATOM 882 N N . ASP A 1 110 ? 22.336 0.510 -1.830 1.00 72.69 110 ASP A N 1
ATOM 883 C CA . ASP A 1 110 ? 23.229 -0.353 -2.6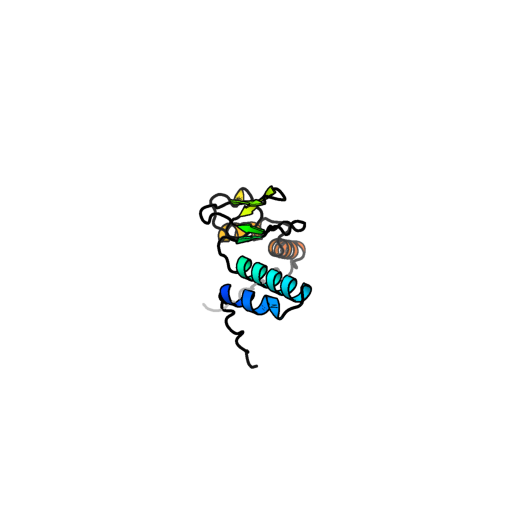02 1.00 72.69 110 ASP A CA 1
ATOM 884 C C . ASP A 1 110 ? 23.945 0.455 -3.701 1.00 72.69 110 ASP A C 1
ATOM 886 O O . ASP A 1 110 ? 25.146 0.275 -3.910 1.00 72.69 110 ASP A O 1
ATOM 890 N N . TYR A 1 111 ? 23.248 1.397 -4.352 1.00 74.75 111 TYR A N 1
ATOM 891 C CA . TYR A 1 111 ? 23.874 2.335 -5.293 1.00 74.75 111 TYR A CA 1
ATOM 892 C C . TYR A 1 111 ? 24.920 3.196 -4.582 1.00 74.75 111 TYR A C 1
ATOM 894 O O . TYR A 1 111 ? 26.040 3.349 -5.067 1.00 74.75 111 TYR A O 1
ATOM 902 N N . GLN A 1 112 ? 24.578 3.739 -3.408 1.00 73.25 112 GLN A N 1
ATOM 903 C CA . GLN A 1 112 ? 25.499 4.552 -2.611 1.00 73.25 112 GLN A CA 1
ATOM 904 C C . GLN A 1 112 ? 26.715 3.751 -2.145 1.00 73.25 112 GLN A C 1
ATOM 906 O O . GLN A 1 112 ? 27.828 4.278 -2.149 1.00 73.25 112 GLN A O 1
ATOM 911 N N . ALA A 1 113 ? 26.521 2.486 -1.765 1.00 75.12 113 ALA A N 1
ATOM 912 C CA . ALA A 1 113 ? 27.609 1.591 -1.400 1.00 75.12 113 ALA A CA 1
ATOM 913 C C . ALA A 1 113 ? 28.547 1.347 -2.590 1.00 75.12 113 ALA A C 1
ATOM 915 O O . ALA A 1 113 ? 29.758 1.510 -2.445 1.00 75.12 113 ALA A O 1
ATOM 916 N N . GLU A 1 114 ? 28.006 1.031 -3.766 1.00 75.50 114 GLU A N 1
ATOM 917 C CA . GLU A 1 114 ? 28.806 0.790 -4.971 1.00 75.50 114 GLU A CA 1
ATOM 918 C C . GLU A 1 114 ? 29.531 2.065 -5.440 1.00 75.50 114 GLU A C 1
ATOM 920 O O . GLU A 1 114 ? 30.718 2.033 -5.769 1.00 75.50 114 GLU A O 1
ATOM 925 N N . GLU A 1 115 ? 28.860 3.218 -5.393 1.00 74.88 115 GLU A N 1
ATOM 926 C CA . GLU A 1 115 ? 29.444 4.527 -5.704 1.00 74.88 115 GLU A CA 1
ATOM 927 C C . GLU A 1 115 ? 30.574 4.894 -4.732 1.00 74.88 115 GLU A C 1
ATOM 929 O O . GLU A 1 115 ? 31.633 5.378 -5.148 1.00 74.88 115 GLU A O 1
ATOM 934 N N . TYR A 1 116 ? 30.379 4.630 -3.438 1.00 77.50 116 TYR A N 1
ATOM 935 C CA . TYR A 1 116 ? 31.398 4.834 -2.415 1.00 77.50 116 TYR A CA 1
ATOM 936 C C . TYR A 1 116 ? 32.597 3.907 -2.638 1.00 77.50 116 TYR A C 1
ATOM 938 O O . TYR A 1 116 ? 33.736 4.365 -2.594 1.00 77.50 116 TYR A O 1
ATOM 946 N N . ILE A 1 117 ? 32.376 2.626 -2.947 1.00 80.69 117 ILE A N 1
ATOM 947 C CA . ILE A 1 117 ? 33.455 1.686 -3.288 1.00 80.69 117 ILE A CA 1
ATOM 948 C C . ILE A 1 117 ? 34.191 2.143 -4.552 1.00 80.69 117 ILE A C 1
ATOM 950 O O . ILE A 1 117 ? 35.417 2.082 -4.597 1.00 80.69 117 ILE A O 1
ATOM 954 N N . ARG A 1 118 ? 33.490 2.651 -5.566 1.00 74.44 118 ARG A N 1
ATOM 955 C CA . ARG A 1 118 ? 34.116 3.167 -6.791 1.00 74.44 118 ARG A CA 1
ATOM 956 C C . ARG A 1 118 ? 34.981 4.402 -6.533 1.00 74.44 118 ARG A C 1
ATOM 958 O O . ARG A 1 118 ? 36.049 4.535 -7.126 1.00 74.44 118 ARG A O 1
ATOM 965 N N . THR A 1 119 ? 34.520 5.297 -5.663 1.00 75.81 119 THR A N 1
ATOM 966 C CA . THR A 1 119 ? 35.169 6.592 -5.399 1.00 75.81 119 THR A CA 1
ATOM 967 C C . THR A 1 119 ? 36.279 6.491 -4.349 1.00 75.81 119 THR A C 1
ATOM 969 O O . THR A 1 119 ? 37.291 7.186 -4.442 1.00 75.81 119 THR A O 1
ATOM 972 N N . ASN A 1 120 ? 36.119 5.604 -3.365 1.00 77.56 120 ASN A N 1
ATOM 973 C CA . ASN A 1 120 ? 36.995 5.473 -2.196 1.00 77.56 120 ASN A CA 1
ATOM 974 C C . ASN A 1 120 ? 37.725 4.123 -2.139 1.00 77.56 120 ASN A C 1
ATOM 976 O O . ASN A 1 120 ? 38.557 3.909 -1.253 1.00 77.56 120 ASN A O 1
ATOM 980 N N . GLY A 1 121 ? 37.427 3.209 -3.064 1.00 58.78 121 GLY A N 1
ATOM 981 C CA . GLY A 1 121 ? 38.126 1.943 -3.214 1.00 58.78 121 GLY A CA 1
ATOM 982 C C . GLY A 1 121 ? 39.606 2.181 -3.473 1.00 58.78 121 GLY A C 1
ATOM 983 O O . GLY A 1 121 ? 40.002 2.956 -4.344 1.00 58.78 121 GLY A O 1
ATOM 984 N N . ILE A 1 122 ? 40.443 1.514 -2.685 1.00 58.22 122 ILE A N 1
ATOM 985 C CA . ILE A 1 122 ? 41.895 1.616 -2.769 1.00 58.22 122 ILE A CA 1
ATOM 986 C C . ILE A 1 122 ? 42.328 1.117 -4.157 1.00 58.22 122 ILE A C 1
ATOM 988 O O . ILE A 1 122 ? 42.362 -0.087 -4.411 1.00 58.22 122 ILE A O 1
ATOM 992 N N . SER A 1 123 ? 42.704 2.029 -5.059 1.00 58.56 123 SER A N 1
ATOM 993 C CA . SER A 1 123 ? 43.494 1.693 -6.251 1.00 58.56 123 SER A CA 1
ATOM 994 C C . SER A 1 123 ? 44.879 1.243 -5.799 1.00 58.56 123 SER A C 1
ATOM 996 O O . SER A 1 123 ? 45.816 2.035 -5.738 1.00 58.56 123 SER A O 1
ATOM 998 N N . GLY A 1 124 ? 45.014 -0.019 -5.402 1.00 50.59 124 GLY A N 1
ATOM 999 C CA . GLY A 1 124 ? 46.274 -0.457 -4.822 1.00 50.59 124 GLY A CA 1
ATOM 1000 C C . GLY A 1 124 ? 46.350 -1.923 -4.467 1.00 50.59 124 GLY A C 1
ATOM 1001 O O . GLY A 1 124 ? 46.767 -2.209 -3.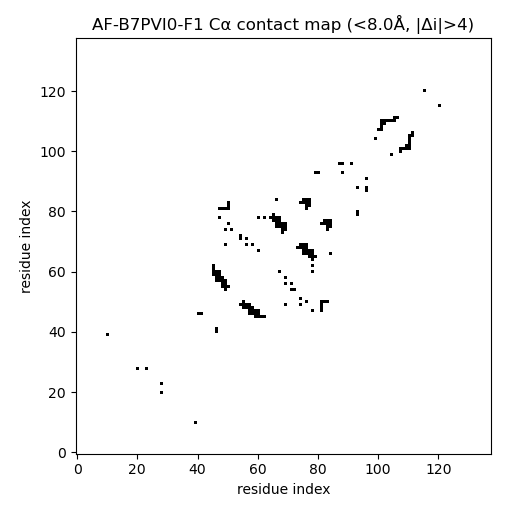361 1.00 50.59 124 GLY A O 1
ATOM 1002 N N . PHE A 1 125 ? 45.988 -2.850 -5.363 1.00 43.03 125 PHE A N 1
ATOM 1003 C CA . PHE A 1 125 ? 46.451 -4.244 -5.231 1.00 43.03 125 PHE A CA 1
ATOM 1004 C C . PHE A 1 125 ? 46.534 -5.054 -6.542 1.00 43.03 125 PHE A C 1
ATOM 1006 O O . PHE A 1 125 ? 46.461 -6.275 -6.505 1.00 43.03 125 PHE A O 1
ATOM 1013 N N . PHE A 1 126 ? 46.765 -4.423 -7.704 1.00 43.84 126 PHE A N 1
ATOM 1014 C CA . PHE A 1 126 ? 47.116 -5.158 -8.941 1.00 43.84 126 PHE A CA 1
ATOM 1015 C C . PHE A 1 126 ? 48.253 -4.530 -9.764 1.00 43.84 126 PHE A C 1
ATOM 1017 O O . PHE A 1 126 ? 48.357 -4.752 -10.965 1.00 43.84 126 PHE A O 1
ATOM 1024 N N . ALA A 1 127 ? 49.168 -3.800 -9.122 1.00 44.34 127 ALA A N 1
ATOM 1025 C CA . ALA A 1 127 ? 50.414 -3.348 -9.747 1.00 44.34 127 ALA A CA 1
ATOM 1026 C C . ALA A 1 127 ? 51.641 -3.958 -9.051 1.00 44.34 127 ALA A C 1
ATOM 1028 O O . ALA A 1 127 ? 52.539 -3.235 -8.647 1.00 44.34 127 ALA A O 1
ATOM 1029 N N . SER A 1 128 ? 51.665 -5.279 -8.844 1.00 43.66 128 SER A N 1
ATOM 1030 C CA . SER A 1 128 ? 52.884 -6.047 -8.518 1.00 43.66 128 SER A CA 1
ATOM 1031 C C . SER A 1 128 ? 52.622 -7.550 -8.604 1.00 43.66 128 SER A C 1
ATOM 1033 O O . SER A 1 128 ? 52.615 -8.275 -7.614 1.00 43.66 128 SER A O 1
ATOM 1035 N N . ARG A 1 129 ? 52.424 -8.050 -9.820 1.00 43.09 129 ARG A N 1
ATOM 1036 C CA . ARG A 1 129 ? 52.833 -9.420 -10.134 1.00 43.09 129 ARG A CA 1
ATOM 1037 C C . ARG A 1 129 ? 53.440 -9.420 -11.526 1.00 43.09 129 ARG A C 1
ATOM 1039 O O . ARG A 1 129 ? 52.867 -9.913 -12.489 1.00 43.09 129 ARG A O 1
ATOM 1046 N N . GLN A 1 130 ? 54.637 -8.837 -11.607 1.00 44.19 130 GLN A N 1
ATOM 1047 C CA . GLN A 1 130 ? 55.653 -9.378 -12.500 1.00 44.19 130 GLN A CA 1
ATOM 1048 C C . GLN A 1 130 ? 55.778 -10.866 -12.156 1.00 44.19 130 GLN A C 1
ATOM 1050 O O . GLN A 1 130 ? 56.437 -11.247 -11.192 1.00 44.19 130 GLN A O 1
ATOM 1055 N N . LEU A 1 131 ? 55.083 -11.711 -12.912 1.00 42.34 131 LEU A N 1
ATOM 1056 C CA . LEU A 1 131 ? 55.493 -13.092 -13.072 1.00 42.34 131 LEU A CA 1
ATOM 1057 C C . LEU A 1 131 ? 56.733 -13.042 -13.967 1.00 42.34 131 LEU A C 1
ATOM 1059 O O . LEU A 1 131 ? 56.633 -12.994 -15.190 1.00 42.34 131 LEU A O 1
ATOM 1063 N N . LEU A 1 132 ? 57.905 -12.964 -13.335 1.00 41.22 132 LEU A N 1
ATOM 1064 C CA . LEU A 1 132 ? 59.153 -13.367 -13.973 1.00 41.22 132 LEU A CA 1
ATOM 1065 C C . LEU A 1 132 ? 59.011 -14.837 -14.413 1.00 41.22 132 LEU A C 1
ATOM 1067 O O . LEU A 1 132 ? 58.492 -15.648 -13.639 1.00 41.22 132 LEU A O 1
ATOM 1071 N N . PRO A 1 133 ? 59.461 -15.197 -15.625 1.00 46.53 133 PRO A N 1
ATOM 1072 C CA . PRO A 1 133 ? 59.416 -16.567 -16.102 1.00 46.53 133 PRO A CA 1
ATOM 1073 C C . PRO A 1 133 ? 60.552 -17.360 -15.450 1.00 46.53 133 PRO A C 1
ATOM 1075 O O . PRO A 1 133 ? 61.728 -17.066 -15.661 1.00 46.53 133 PRO A O 1
ATOM 1078 N N . THR A 1 134 ? 60.229 -18.382 -14.660 1.00 44.66 134 THR A N 1
ATOM 1079 C CA . THR A 1 134 ? 61.213 -19.404 -14.286 1.00 44.66 134 THR A CA 1
ATOM 1080 C C . THR A 1 134 ? 61.334 -20.421 -15.417 1.00 44.66 134 THR A C 1
ATOM 1082 O O . THR A 1 134 ? 60.420 -21.201 -15.674 1.00 44.66 134 THR A O 1
ATOM 1085 N N . LEU A 1 135 ? 62.481 -20.371 -16.092 1.00 44.94 135 LEU A N 1
ATOM 1086 C CA . LEU A 1 135 ? 63.046 -21.413 -16.950 1.00 44.94 135 LEU A CA 1
ATOM 1087 C C . LEU A 1 135 ? 63.096 -22.770 -16.221 1.00 44.94 135 LEU A C 1
ATOM 1089 O O . LEU A 1 135 ? 63.614 -22.804 -15.108 1.00 44.94 135 LEU A O 1
ATOM 1093 N N . GLN A 1 136 ? 62.667 -23.866 -16.870 1.00 40.12 136 GLN A N 1
ATOM 1094 C CA . GLN A 1 136 ? 63.497 -25.070 -17.108 1.00 40.12 136 GLN A CA 1
ATOM 1095 C C . GLN A 1 136 ? 62.761 -26.208 -17.855 1.00 40.12 136 GLN A C 1
ATOM 1097 O O . GLN A 1 136 ? 61.682 -26.626 -17.449 1.00 40.12 136 GLN A O 1
ATOM 1102 N N . GLY A 1 137 ? 63.437 -26.752 -18.88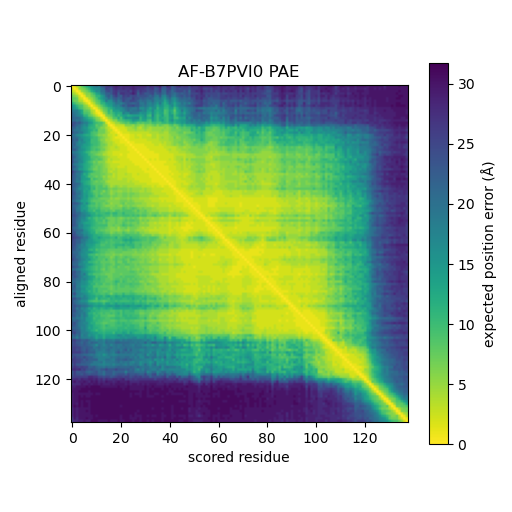3 1.00 38.03 137 GLY A N 1
ATOM 1103 C CA . GLY A 1 137 ? 63.161 -28.018 -19.590 1.00 38.03 137 GLY A CA 1
ATOM 1104 C C . GLY A 1 137 ? 62.359 -27.825 -20.882 1.00 38.03 137 GLY A C 1
ATOM 1105 O O . GLY A 1 137 ? 61.153 -27.632 -20.807 1.00 38.03 137 GLY A O 1
ATOM 1106 N N . TYR A 1 138 ? 62.937 -27.822 -22.086 1.00 35.25 138 TYR A N 1
ATOM 1107 C CA . TYR A 1 138 ? 63.946 -28.721 -22.667 1.00 35.25 138 TYR A CA 1
ATOM 1108 C C . TYR A 1 138 ? 64.840 -28.003 -23.683 1.00 35.25 138 TYR A C 1
ATOM 1110 O O . TYR A 1 138 ? 64.345 -27.044 -24.316 1.00 35.25 138 TYR A O 1
#

Mean predicted aligned error: 13.47 Å

InterPro domains:
  IPR002867 IBR domain [PF01485] (33-94)
  IPR002867 IBR domain [SM00647] (30-94)
  IPR026254 E3 ubiquitin-protein ligase RNF31-like [PTHR16004] (23-123)
  IPR047540 E3 ubiquitin-protein ligase RNF31-like, BRcat domain [cd20337] (26-105)

Secondary structure (DSSP, 8-state):
-------------GGGGGGTGGGS-HHHHHHHHHHHHHHHHHT-TTEEE--STT---EEE--TT-SEEE-TTT--EEETTT-PBP-GGGTTS-HHHHHHHHHHH-TTSHHHHHHHHHHHHS---SSS-----------

Nearest PDB structures (foldseek):
  5edv-assembly3_B  TM=6.761E-01  e=7.479E-07  Homo sapiens
  5edv-assembly2_A  TM=6.705E-01  e=7.973E-07  Homo sapiens
  6sc7-assembly1_A  TM=5.433E-01  e=4.777E-06  Homo sapiens
  7yui-assembly1_B  TM=5.526E-01  e=1.714E-03  Homo sapiens
  8eaz-assembly2_B  TM=5.003E-01  e=1.608E-03  Homo sapiens

Solvent-accessible surface area (backbone atoms only — not comparable to full-atom values): 8938 Å² total; per-residue (Å²): 134,84,79,76,75,74,73,81,83,70,84,74,67,73,84,60,56,72,75,47,51,89,80,41,56,72,68,58,42,52,53,52,52,49,56,48,49,55,51,56,44,72,72,34,94,41,48,46,66,49,72,50,95,92,40,87,54,69,49,78,52,66,85,88,44,68,64,43,64,39,91,86,82,60,55,48,21,30,62,81,75,51,43,76,60,52,78,77,46,59,99,46,53,72,65,58,35,50,54,49,38,40,78,69,31,80,87,30,68,62,27,43,50,52,52,46,46,70,74,67,48,78,92,76,85,83,89,81,75,84,77,72,85,83,85,82,90,132

Sequence (138 aa):
MVMLSVPQRTRPPMKTLNKLKPLLTRDEWEGLNKSTLERCLEDDPDFRRCSASKCEYGFLTDPGLQKVQCPECGLVMCNTCSSPWRREHENVTCEAFREWKRCNDPDDPDYQAEEYIRTNGISGFFASRQLLPTLQGY

Organism: Ixodes scapularis (NCBI:txid6945)

Foldseek 3Di:
DDPPPDPDPDLDPPVPLVVCVVVDDPVRNVVVVVVSVVVVLVPDLQKDAAPDPPGGDIDGHDPPDQWDADPPPRFIAGSHPNHGDDPVPPPDDPVVVVVVCLCPPCPDPNNVVVVCCVVVPDPDDPPDDPPDDDDDDD

Radius of gyration: 26.62 Å; Cα contacts (8 Å, |Δi|>4): 95; chains: 1; bounding box: 84×41×53 Å